Protein AF-A0A1Q6WDV3-F1 (afdb_monomer_lite)

Structure (mmCIF, N/CA/C/O backbone):
data_AF-A0A1Q6WDV3-F1
#
_entry.id   AF-A0A1Q6WDV3-F1
#
loop_
_atom_site.group_PDB
_atom_site.id
_atom_site.type_symbol
_atom_site.label_atom_id
_atom_site.label_alt_id
_atom_site.label_comp_id
_atom_site.label_asym_id
_atom_site.label_entity_id
_atom_site.label_seq_id
_atom_site.pdbx_PDB_ins_code
_atom_site.Cartn_x
_atom_site.Cartn_y
_atom_site.Cartn_z
_atom_site.occupancy
_atom_site.B_iso_or_equiv
_atom_site.auth_seq_id
_atom_site.auth_comp_id
_atom_site.auth_asym_id
_atom_site.auth_atom_id
_atom_site.pdbx_PDB_model_num
ATOM 1 N N . MET A 1 1 ? 3.757 7.905 7.501 1.00 74.06 1 MET A N 1
ATOM 2 C CA . MET A 1 1 ? 3.758 7.437 6.100 1.00 74.06 1 MET A CA 1
ATOM 3 C C . MET A 1 1 ? 5.150 6.927 5.781 1.00 74.06 1 MET A C 1
ATOM 5 O O . MET A 1 1 ? 6.096 7.514 6.292 1.00 74.06 1 MET A O 1
ATOM 9 N N . LEU A 1 2 ? 5.263 5.834 5.031 1.00 79.81 2 LEU A N 1
ATOM 10 C CA . LEU A 1 2 ? 6.527 5.320 4.501 1.00 79.81 2 LEU A CA 1
ATOM 11 C C . LEU A 1 2 ? 6.475 5.511 2.989 1.00 79.81 2 LEU A C 1
ATOM 13 O O . LEU A 1 2 ? 5.631 4.906 2.336 1.00 79.81 2 LEU A O 1
ATOM 17 N N . SER A 1 3 ? 7.337 6.351 2.438 1.00 76.12 3 SER A N 1
ATOM 18 C CA . SER A 1 3 ? 7.507 6.475 0.993 1.00 76.12 3 SER A CA 1
ATOM 19 C C . SER A 1 3 ? 8.889 5.955 0.630 1.00 76.12 3 SER A C 1
ATOM 21 O O . SER A 1 3 ? 9.882 6.320 1.262 1.00 76.12 3 SER A O 1
ATOM 23 N N . ARG A 1 4 ? 8.960 5.073 -0.371 1.00 74.06 4 ARG A N 1
ATOM 24 C CA . ARG A 1 4 ? 10.235 4.584 -0.899 1.00 74.06 4 ARG A CA 1
ATOM 25 C C . ARG A 1 4 ? 10.394 5.097 -2.332 1.00 74.06 4 ARG A C 1
ATOM 27 O O . ARG A 1 4 ? 9.942 4.431 -3.268 1.00 74.06 4 ARG A O 1
ATOM 34 N N . PRO A 1 5 ? 10.983 6.295 -2.519 1.00 64.56 5 PRO A N 1
ATOM 35 C CA . PRO A 1 5 ? 11.260 6.836 -3.842 1.00 64.56 5 PRO A CA 1
ATOM 36 C C . PRO A 1 5 ? 12.346 5.973 -4.497 1.00 64.56 5 PRO A C 1
ATOM 38 O O . PRO A 1 5 ? 13.525 6.124 -4.212 1.00 64.56 5 PRO A O 1
ATOM 41 N N . GLN A 1 6 ? 11.909 4.998 -5.296 1.00 60.97 6 GLN A N 1
ATOM 42 C CA . GLN A 1 6 ? 12.717 4.094 -6.117 1.00 60.97 6 GLN A CA 1
ATOM 43 C C . GLN A 1 6 ? 13.938 3.489 -5.391 1.00 60.97 6 GLN A C 1
ATOM 45 O O . GLN A 1 6 ? 15.081 3.900 -5.580 1.00 60.97 6 GLN A O 1
ATOM 50 N N . ALA A 1 7 ? 13.704 2.453 -4.582 1.00 53.88 7 ALA A N 1
ATOM 51 C CA . ALA A 1 7 ? 14.793 1.632 -4.055 1.00 53.88 7 ALA A CA 1
ATOM 52 C C . ALA A 1 7 ? 15.239 0.604 -5.110 1.00 53.88 7 ALA A C 1
ATOM 54 O O . ALA A 1 7 ? 14.707 -0.503 -5.186 1.00 53.88 7 ALA A O 1
ATOM 55 N N . GLY A 1 8 ? 16.214 0.980 -5.941 1.00 62.06 8 GLY A N 1
ATOM 56 C CA . GLY A 1 8 ? 16.896 0.058 -6.855 1.00 62.06 8 GLY A CA 1
ATOM 57 C C . GLY A 1 8 ? 16.035 -0.432 -8.029 1.00 62.06 8 GLY A C 1
ATOM 58 O O . GLY A 1 8 ? 15.454 0.371 -8.758 1.00 62.06 8 GLY A O 1
ATOM 59 N N . SER A 1 9 ? 15.989 -1.755 -8.243 1.00 59.44 9 SER A N 1
ATOM 60 C CA . SER A 1 9 ? 15.274 -2.405 -9.363 1.00 59.44 9 SER A CA 1
ATOM 61 C C . SER A 1 9 ? 13.750 -2.451 -9.207 1.00 59.44 9 SER A C 1
ATOM 63 O O . SER A 1 9 ? 13.055 -2.787 -10.171 1.00 59.44 9 SER A O 1
ATOM 65 N N . THR A 1 10 ? 13.220 -2.108 -8.034 1.00 64.94 10 THR A N 1
ATOM 66 C CA . THR A 1 10 ? 11.789 -2.186 -7.710 1.00 64.94 10 THR A CA 1
ATOM 67 C C . THR A 1 10 ? 11.110 -0.836 -7.936 1.00 64.94 10 THR A C 1
ATOM 69 O O . THR A 1 10 ? 11.684 0.217 -7.653 1.00 64.94 10 THR A O 1
ATOM 72 N N . ALA A 1 11 ? 9.890 -0.852 -8.480 1.00 73.12 11 ALA A N 1
ATOM 73 C CA . ALA A 1 11 ? 9.139 0.376 -8.731 1.00 73.12 11 ALA A CA 1
ATOM 74 C C . ALA A 1 11 ? 8.810 1.111 -7.411 1.00 73.12 11 ALA A C 1
ATOM 76 O O . ALA A 1 11 ? 8.730 0.473 -6.354 1.00 73.12 11 ALA A O 1
ATOM 77 N N . PRO A 1 12 ? 8.642 2.444 -7.443 1.00 84.81 12 PRO A N 1
ATOM 78 C CA . PRO A 1 12 ? 8.348 3.208 -6.240 1.00 84.81 12 PRO A CA 1
ATOM 79 C C . PRO A 1 12 ? 6.992 2.817 -5.641 1.00 84.81 12 PRO A C 1
ATOM 81 O O . PRO A 1 12 ? 6.041 2.477 -6.349 1.00 84.81 12 PRO A O 1
ATOM 84 N N . TYR A 1 13 ? 6.907 2.870 -4.313 1.00 86.81 13 TYR A N 1
ATOM 85 C CA . TYR A 1 13 ? 5.688 2.559 -3.573 1.00 86.81 13 TYR A CA 1
ATOM 86 C C . TYR A 1 13 ? 5.551 3.429 -2.324 1.00 86.81 13 TYR A C 1
ATOM 88 O O . TYR A 1 13 ? 6.531 3.942 -1.771 1.00 86.81 13 TYR A O 1
ATOM 96 N N . GLU A 1 14 ? 4.313 3.562 -1.863 1.00 88.94 14 GLU A N 1
ATOM 97 C CA . GLU A 1 14 ? 3.950 4.347 -0.693 1.00 88.94 14 GLU A CA 1
ATOM 98 C C . GLU A 1 14 ? 3.031 3.556 0.233 1.00 88.94 14 GLU A C 1
ATOM 100 O O . GLU A 1 14 ? 1.996 3.029 -0.173 1.00 88.94 14 GLU A O 1
ATOM 105 N N . VAL A 1 15 ? 3.388 3.516 1.513 1.00 88.94 15 VAL A N 1
ATOM 106 C CA . VAL A 1 15 ? 2.585 2.921 2.576 1.00 88.94 15 VAL A CA 1
ATOM 107 C C . VAL A 1 15 ? 2.022 4.019 3.460 1.00 88.94 15 VAL A C 1
ATOM 109 O O . VAL A 1 15 ? 2.723 4.771 4.149 1.00 88.94 15 VAL A O 1
ATOM 112 N N . TRP A 1 16 ? 0.705 4.072 3.474 1.00 88.19 16 TRP A N 1
ATOM 113 C CA . TRP A 1 16 ? -0.074 5.010 4.248 1.00 88.19 16 TRP A CA 1
ATOM 114 C C .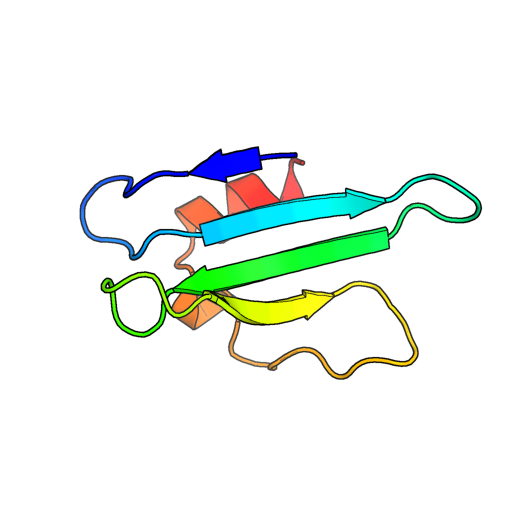 TRP A 1 16 ? -0.708 4.275 5.418 1.00 88.19 16 TRP A C 1
ATOM 116 O O . TRP A 1 16 ? -1.302 3.210 5.267 1.00 88.19 16 TRP A O 1
ATOM 126 N N . LYS A 1 17 ? -0.574 4.851 6.612 1.00 86.50 17 LYS A N 1
ATOM 127 C CA . LYS A 1 17 ? -1.158 4.325 7.844 1.00 86.50 17 LYS A CA 1
ATOM 128 C C . LYS A 1 17 ? -2.092 5.381 8.405 1.00 86.50 17 LYS A C 1
ATOM 130 O O . LYS A 1 17 ? -1.657 6.492 8.697 1.00 86.50 17 LYS A O 1
ATOM 135 N N . TYR A 1 18 ? -3.364 5.039 8.533 1.00 82.31 18 TYR A N 1
ATOM 136 C CA . TYR A 1 18 ? -4.401 5.927 9.038 1.00 82.31 18 TYR A CA 1
ATOM 137 C C . TYR A 1 18 ? -4.919 5.388 10.368 1.00 82.31 18 TYR A C 1
ATOM 139 O O . TYR A 1 18 ? -5.473 4.296 10.409 1.00 82.31 18 TYR A O 1
ATOM 147 N N . THR A 1 19 ? -4.731 6.122 11.465 1.00 80.31 19 THR A N 1
ATOM 148 C CA . THR A 1 19 ? -4.989 5.624 12.833 1.00 80.31 19 THR A CA 1
ATOM 149 C C . THR A 1 19 ? -6.084 6.391 13.575 1.00 80.31 19 THR A C 1
ATOM 151 O O . THR A 1 19 ? -6.090 6.414 14.799 1.00 80.31 19 THR A O 1
ATOM 154 N N . ARG A 1 20 ? -7.023 7.033 12.867 1.00 73.12 20 ARG A N 1
ATOM 155 C CA . ARG A 1 20 ? -8.010 7.927 13.504 1.00 73.12 20 ARG A CA 1
ATOM 156 C C . ARG A 1 20 ? -9.066 7.213 14.359 1.00 73.12 20 ARG A C 1
ATOM 158 O O . ARG A 1 20 ? -9.465 7.743 15.384 1.00 73.12 20 ARG A O 1
ATOM 165 N N . VAL A 1 21 ? -9.541 6.045 13.924 1.00 75.12 21 VAL A N 1
ATOM 166 C CA . VAL A 1 21 ? -10.556 5.242 14.649 1.00 75.12 21 VAL A CA 1
ATOM 167 C C . VAL A 1 21 ? -10.109 3.786 14.748 1.00 75.12 21 VAL A C 1
ATOM 169 O O . VAL A 1 21 ? -10.193 3.163 15.799 1.00 75.12 21 VAL A O 1
ATOM 172 N N . ARG A 1 22 ? -9.572 3.254 13.649 1.00 77.94 22 ARG A N 1
ATOM 173 C CA . ARG A 1 22 ? -8.909 1.954 13.571 1.00 77.94 22 ARG A CA 1
ATOM 174 C C . ARG A 1 22 ? -7.648 2.126 12.739 1.00 77.94 22 ARG A C 1
ATOM 176 O O . ARG A 1 22 ? -7.682 2.879 11.767 1.00 77.94 22 ARG A O 1
ATOM 183 N N . ALA A 1 23 ? -6.558 1.465 13.123 1.00 80.19 23 ALA A N 1
ATOM 184 C CA . ALA A 1 23 ? -5.336 1.462 12.331 1.00 80.19 23 ALA A CA 1
ATOM 185 C C . ALA A 1 23 ? -5.606 0.755 10.998 1.00 80.19 23 ALA A C 1
ATOM 187 O O . ALA A 1 23 ? -5.814 -0.452 10.967 1.00 80.19 23 ALA A O 1
ATOM 188 N N . ARG A 1 24 ? -5.637 1.527 9.916 1.00 86.38 24 ARG A N 1
ATOM 189 C CA . ARG A 1 24 ? -5.770 1.049 8.542 1.00 86.38 24 ARG A CA 1
ATOM 190 C C . ARG A 1 24 ? -4.457 1.273 7.832 1.00 86.38 24 ARG A C 1
ATOM 192 O O . ARG A 1 24 ? -3.811 2.302 8.039 1.00 86.38 24 ARG A O 1
ATOM 199 N N . LYS A 1 25 ? -4.081 0.325 6.989 1.00 88.38 25 LYS A N 1
ATOM 200 C CA . LYS A 1 25 ? -2.912 0.444 6.130 1.00 88.38 25 LYS A CA 1
ATOM 201 C C . LYS A 1 25 ? -3.361 0.418 4.676 1.00 88.38 25 LYS A C 1
ATOM 203 O O . LYS A 1 25 ? -4.274 -0.329 4.337 1.00 88.38 25 LYS A O 1
ATOM 208 N N . PHE A 1 26 ? -2.723 1.232 3.853 1.00 89.50 26 PHE A N 1
ATOM 209 C CA . PHE A 1 26 ? -2.944 1.327 2.416 1.00 89.50 26 PHE A CA 1
ATOM 210 C C . PHE A 1 26 ? -1.586 1.328 1.736 1.00 89.50 26 PHE A C 1
ATOM 212 O O . PHE A 1 26 ? -0.685 2.044 2.168 1.00 89.50 26 PHE A O 1
ATOM 219 N N . VAL A 1 27 ? -1.433 0.512 0.705 1.00 89.12 27 VAL A N 1
ATOM 220 C CA . VAL A 1 27 ? -0.182 0.363 -0.028 1.00 89.12 27 VAL A CA 1
ATOM 221 C C . VAL A 1 27 ? -0.440 0.687 -1.483 1.00 89.12 27 VAL A C 1
ATOM 223 O O . VAL A 1 27 ? -1.189 -0.009 -2.176 1.00 89.12 27 VAL A O 1
ATOM 226 N N . PHE A 1 28 ? 0.198 1.759 -1.919 1.00 89.69 28 PHE A N 1
ATOM 227 C CA . PHE A 1 28 ? 0.159 2.260 -3.273 1.00 89.69 28 PHE A CA 1
ATOM 228 C C . PHE A 1 28 ? 1.453 1.896 -3.979 1.00 89.69 28 PHE A C 1
ATOM 230 O O . PHE A 1 28 ? 2.531 2.023 -3.406 1.00 89.69 28 PHE A O 1
ATOM 237 N N . TYR A 1 29 ? 1.347 1.445 -5.218 1.00 87.69 29 TYR A N 1
ATOM 238 C CA . TYR A 1 29 ? 2.488 1.030 -6.021 1.00 87.69 29 TYR A CA 1
ATOM 239 C C . TYR A 1 29 ? 2.413 1.683 -7.388 1.00 87.69 29 TYR A C 1
ATOM 241 O O . TYR A 1 29 ? 1.354 1.671 -8.019 1.00 87.69 29 TYR A O 1
ATOM 249 N N . ASP A 1 30 ? 3.528 2.240 -7.847 1.00 85.75 30 ASP A N 1
ATOM 250 C CA . ASP A 1 30 ? 3.606 2.822 -9.177 1.00 85.75 30 ASP A CA 1
ATOM 251 C C . ASP A 1 30 ? 3.894 1.745 -10.221 1.00 85.75 30 ASP A C 1
ATOM 253 O O . ASP A 1 30 ? 5.036 1.352 -10.458 1.00 85.75 30 ASP A O 1
ATOM 257 N N . VAL A 1 31 ? 2.837 1.277 -10.880 1.00 78.75 31 VAL A N 1
ATOM 258 C CA . VAL A 1 31 ? 2.945 0.233 -11.912 1.00 78.75 31 VAL A CA 1
ATOM 259 C C . VAL A 1 31 ? 3.692 0.745 -13.144 1.00 78.75 31 VAL A C 1
ATOM 261 O O . VAL A 1 31 ? 4.305 -0.036 -13.867 1.00 78.75 31 VAL A O 1
ATOM 264 N N . THR A 1 32 ? 3.650 2.054 -13.392 1.00 77.69 32 THR A N 1
ATOM 265 C CA . THR A 1 32 ? 4.183 2.651 -14.623 1.00 77.69 32 THR A CA 1
ATOM 266 C C . THR A 1 32 ? 5.599 3.194 -14.481 1.00 77.69 32 THR A C 1
ATOM 268 O O . THR A 1 32 ? 6.229 3.452 -15.499 1.00 77.69 32 THR A O 1
ATOM 271 N N . ARG A 1 33 ? 6.108 3.377 -13.254 1.00 73.62 33 ARG A N 1
ATOM 272 C CA . ARG A 1 33 ? 7.338 4.148 -12.955 1.00 73.62 33 ARG A CA 1
ATOM 273 C C . ARG A 1 33 ? 7.289 5.616 -13.411 1.00 73.62 33 ARG A C 1
ATOM 275 O O . ARG A 1 33 ? 8.318 6.284 -13.448 1.00 73.62 33 ARG A O 1
ATOM 282 N N . PHE A 1 34 ? 6.101 6.108 -13.757 1.00 78.25 34 PHE A N 1
ATOM 283 C CA . PHE A 1 34 ? 5.824 7.476 -14.199 1.00 78.25 34 PHE A CA 1
ATOM 284 C C . PHE A 1 34 ? 4.918 8.231 -13.209 1.00 78.25 34 PHE A C 1
ATOM 286 O O . PHE A 1 34 ? 4.378 9.283 -13.543 1.00 78.25 34 PHE A O 1
ATOM 293 N N . GLY A 1 35 ? 4.748 7.714 -11.987 1.00 77.56 35 GLY A N 1
ATOM 294 C CA . GLY A 1 35 ? 3.916 8.319 -10.945 1.00 77.56 35 GLY A CA 1
ATOM 295 C C . GLY A 1 35 ? 2.450 7.875 -10.958 1.00 77.56 35 GLY A C 1
ATOM 296 O O . GLY A 1 35 ? 1.605 8.557 -10.380 1.00 77.56 35 GLY A O 1
ATOM 297 N N . ASN A 1 36 ? 2.123 6.743 -11.589 1.00 84.56 36 ASN A N 1
ATOM 298 C CA . ASN A 1 36 ? 0.784 6.150 -11.545 1.00 84.56 36 ASN A CA 1
ATOM 299 C C . ASN A 1 36 ? 0.656 5.180 -10.367 1.00 84.56 36 ASN A C 1
ATOM 301 O O . ASN A 1 36 ? 0.744 3.956 -10.510 1.00 84.56 36 ASN A O 1
ATOM 305 N N . TYR A 1 37 ? 0.437 5.758 -9.193 1.00 85.69 37 TYR A N 1
ATOM 306 C CA . TYR A 1 37 ? 0.231 5.018 -7.962 1.00 85.69 37 TYR A CA 1
ATOM 307 C C . TYR A 1 37 ? -1.163 4.397 -7.920 1.00 85.69 37 TYR A C 1
ATOM 309 O O . TYR A 1 37 ? -2.175 5.093 -7.851 1.00 85.69 37 TYR A O 1
ATOM 317 N N . VAL A 1 38 ? -1.214 3.067 -7.900 1.00 87.56 38 VAL A N 1
ATOM 318 C CA . VAL A 1 38 ? -2.463 2.319 -7.735 1.00 87.56 38 VAL A CA 1
ATOM 319 C C . VAL A 1 38 ? -2.482 1.623 -6.384 1.00 87.56 38 VAL A C 1
ATOM 321 O O . VAL A 1 38 ? -1.463 1.103 -5.926 1.00 87.56 38 VAL A O 1
ATOM 324 N N . LEU A 1 39 ? -3.651 1.586 -5.744 1.00 88.69 39 LEU A N 1
ATOM 325 C CA . LEU A 1 39 ? -3.841 0.810 -4.524 1.00 88.69 39 LEU A CA 1
ATOM 326 C C . LEU A 1 39 ? -3.742 -0.680 -4.864 1.00 88.69 39 LEU A C 1
ATOM 328 O O . LEU A 1 39 ? -4.537 -1.208 -5.645 1.00 88.69 39 LEU A O 1
ATOM 332 N N . ILE A 1 40 ? -2.758 -1.358 -4.280 1.00 88.62 40 ILE A N 1
ATOM 333 C CA . ILE A 1 40 ? -2.567 -2.800 -4.471 1.00 88.62 40 ILE A CA 1
ATOM 334 C C . ILE A 1 40 ? -2.927 -3.603 -3.226 1.00 88.62 40 ILE A C 1
ATOM 336 O O . ILE A 1 40 ? -3.308 -4.767 -3.351 1.00 88.62 40 ILE A O 1
ATOM 340 N N . TRP A 1 41 ? -2.858 -2.996 -2.039 1.00 89.25 41 TRP A N 1
ATOM 341 C CA . TRP A 1 41 ? -3.205 -3.667 -0.791 1.00 89.25 41 TRP A CA 1
ATOM 342 C C . TRP A 1 41 ? -3.753 -2.704 0.263 1.00 89.25 41 TRP A C 1
ATOM 344 O O . TRP A 1 41 ? -3.297 -1.568 0.394 1.00 89.25 41 TRP A O 1
ATOM 354 N N . THR A 1 42 ? -4.718 -3.184 1.043 1.00 88.38 42 THR A N 1
ATOM 355 C CA . THR A 1 42 ? -5.269 -2.491 2.204 1.00 88.38 42 THR A CA 1
ATOM 356 C C . THR A 1 42 ? -5.818 -3.472 3.240 1.00 88.38 42 THR A C 1
ATOM 358 O O . THR A 1 42 ? -6.291 -4.557 2.906 1.00 88.38 42 THR A O 1
ATOM 361 N N . ASP A 1 43 ? -5.776 -3.069 4.509 1.00 84.44 43 ASP A N 1
ATOM 362 C CA . ASP A 1 43 ? -6.425 -3.778 5.625 1.00 84.44 43 ASP A CA 1
ATOM 363 C C . ASP A 1 43 ? -7.919 -3.399 5.773 1.00 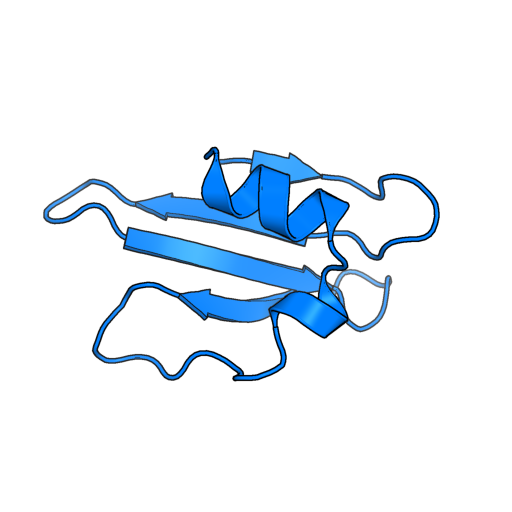84.44 43 ASP A C 1
ATOM 365 O O . ASP A 1 43 ? -8.646 -3.913 6.625 1.00 84.44 43 ASP A O 1
ATOM 369 N N . GLU A 1 44 ? -8.411 -2.470 4.947 1.00 82.12 44 GLU A N 1
ATOM 370 C CA . GLU A 1 44 ? -9.810 -2.059 4.959 1.00 82.12 44 GLU A CA 1
ATOM 371 C C . GLU A 1 44 ? -10.711 -3.193 4.450 1.00 82.12 44 GLU A C 1
ATOM 373 O O . GLU A 1 44 ? -10.740 -3.518 3.270 1.00 82.12 44 GLU A O 1
ATOM 378 N N . ARG A 1 45 ? -11.545 -3.744 5.337 1.00 75.50 45 ARG A N 1
ATOM 379 C CA . ARG A 1 45 ? -12.444 -4.877 5.042 1.00 75.50 45 ARG A CA 1
ATOM 380 C C . ARG A 1 45 ? -13.471 -4.616 3.925 1.00 75.50 45 ARG A C 1
ATOM 382 O O . ARG A 1 45 ? -14.132 -5.548 3.482 1.00 75.50 45 ARG A O 1
ATOM 389 N N . ARG A 1 46 ? -13.662 -3.350 3.543 1.00 78.44 46 ARG A N 1
ATOM 390 C CA . ARG A 1 46 ? -14.574 -2.917 2.473 1.00 78.44 46 ARG A CA 1
ATOM 391 C C . ARG A 1 46 ? -13.900 -2.841 1.104 1.00 78.44 46 ARG A C 1
ATOM 393 O O . ARG A 1 46 ? -14.607 -2.817 0.105 1.00 78.44 46 ARG A O 1
ATOM 400 N N . GLU A 1 47 ? -12.574 -2.793 1.059 1.00 77.50 47 GLU A N 1
ATOM 401 C CA . GLU A 1 47 ? -11.804 -2.634 -0.170 1.00 77.50 47 GLU A CA 1
ATOM 402 C C . GLU A 1 47 ? -11.103 -3.947 -0.523 1.00 77.50 47 GLU A C 1
ATOM 404 O O . GLU A 1 47 ? -10.612 -4.675 0.341 1.00 77.50 47 GLU A O 1
ATOM 409 N N . SER A 1 48 ? -11.069 -4.275 -1.814 1.00 75.88 48 SER A N 1
ATOM 410 C CA . SER A 1 48 ? -10.425 -5.502 -2.282 1.00 75.88 48 SER A CA 1
ATOM 411 C C . SER A 1 48 ? -8.936 -5.267 -2.502 1.00 75.88 48 SER A C 1
ATOM 413 O O . SER A 1 48 ? -8.538 -4.457 -3.336 1.00 75.88 48 SER A O 1
ATOM 415 N N . SER A 1 49 ? -8.107 -6.017 -1.781 1.00 84.69 49 SER A N 1
ATOM 416 C CA . SER A 1 49 ? -6.672 -6.090 -2.056 1.00 84.69 49 SER A CA 1
ATOM 417 C C . SER A 1 49 ? -6.399 -6.988 -3.258 1.00 84.69 49 SER A C 1
ATOM 419 O O . SER A 1 49 ? -7.068 -8.006 -3.446 1.00 84.69 49 SER A O 1
ATOM 421 N N . ARG A 1 50 ? -5.372 -6.665 -4.049 1.00 84.62 50 ARG A N 1
ATOM 422 C CA . ARG A 1 50 ? -4.923 -7.551 -5.126 1.00 84.62 50 ARG A CA 1
ATOM 423 C C . ARG A 1 50 ? -4.244 -8.776 -4.518 1.00 84.62 50 ARG A C 1
ATOM 425 O O . ARG A 1 50 ? -3.320 -8.592 -3.738 1.00 84.62 50 ARG A O 1
ATOM 432 N N . PRO A 1 51 ? -4.611 -10.016 -4.871 1.00 81.81 51 PRO A N 1
ATOM 433 C CA . PRO A 1 51 ? -4.006 -11.208 -4.270 1.00 81.81 51 PRO A CA 1
ATOM 434 C C . PRO A 1 51 ? -2.502 -11.340 -4.574 1.00 81.81 51 PRO A C 1
ATOM 436 O O . PRO A 1 51 ? -1.751 -11.855 -3.751 1.00 81.81 51 PRO A O 1
ATOM 439 N N . ASN A 1 52 ? -2.044 -10.808 -5.710 1.00 85.44 52 ASN A N 1
ATOM 440 C CA . ASN A 1 52 ? -0.650 -10.826 -6.162 1.00 85.44 52 ASN A CA 1
ATOM 441 C C . ASN A 1 52 ? 0.166 -9.582 -5.754 1.00 85.44 52 ASN A C 1
ATOM 443 O O . ASN A 1 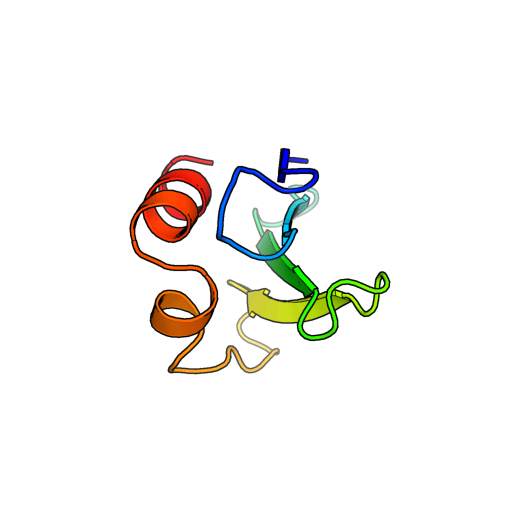52 ? 1.237 -9.343 -6.304 1.00 85.44 52 ASN A O 1
ATOM 447 N N . TRP A 1 53 ? -0.302 -8.779 -4.792 1.00 85.31 53 TRP A N 1
ATOM 448 C CA . TRP A 1 53 ? 0.391 -7.552 -4.369 1.00 85.31 53 TRP A CA 1
ATOM 449 C C . TRP A 1 53 ? 1.826 -7.794 -3.874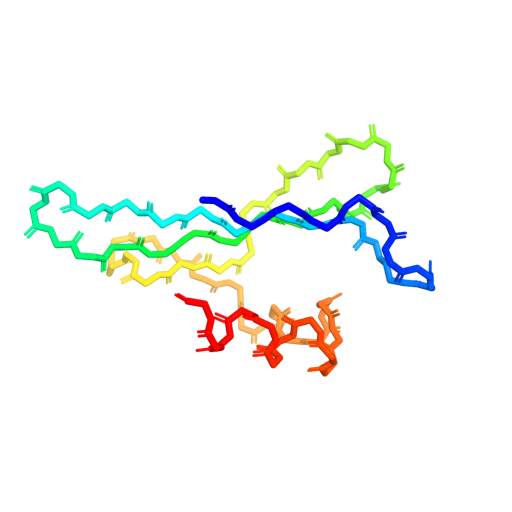 1.00 85.31 53 TRP A C 1
ATOM 451 O O . TRP A 1 53 ? 2.703 -6.964 -4.100 1.00 85.31 53 TRP A O 1
ATOM 461 N N . ARG A 1 54 ? 2.071 -8.942 -3.228 1.00 86.75 54 ARG A N 1
ATOM 462 C CA . ARG A 1 54 ? 3.394 -9.325 -2.710 1.00 86.75 54 ARG A CA 1
ATOM 463 C C . ARG A 1 54 ? 4.412 -9.556 -3.818 1.00 86.75 54 ARG A C 1
ATOM 465 O O . ARG A 1 54 ? 5.568 -9.186 -3.671 1.00 86.75 54 ARG A O 1
ATOM 472 N N . ASP A 1 55 ? 3.955 -10.158 -4.909 1.00 86.12 55 ASP A N 1
ATOM 473 C CA . ASP A 1 55 ? 4.773 -10.431 -6.087 1.00 86.12 55 ASP A CA 1
ATOM 474 C C . ASP A 1 55 ? 5.134 -9.121 -6.804 1.00 86.12 55 ASP A C 1
ATOM 476 O O . ASP A 1 55 ? 6.292 -8.887 -7.131 1.00 86.12 55 ASP A O 1
ATOM 480 N N . LEU A 1 56 ? 4.165 -8.200 -6.909 1.00 83.12 56 LEU A N 1
ATOM 481 C CA . LEU A 1 56 ? 4.359 -6.872 -7.508 1.00 83.12 56 LEU A CA 1
ATOM 482 C C . LEU A 1 56 ? 5.369 -5.999 -6.743 1.00 83.12 56 LEU A C 1
ATOM 484 O O . LEU A 1 56 ? 6.178 -5.301 -7.355 1.00 83.12 56 LEU A O 1
ATOM 488 N N . LEU A 1 57 ? 5.312 -6.015 -5.409 1.00 81.56 57 LEU A N 1
ATOM 489 C CA . LEU A 1 57 ? 6.246 -5.275 -4.552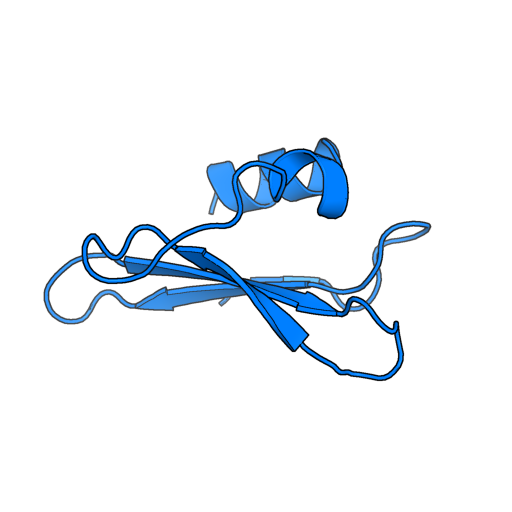 1.00 81.56 57 LEU A CA 1
ATOM 490 C C . LEU A 1 57 ? 7.619 -5.940 -4.457 1.00 81.56 57 LEU A C 1
ATOM 492 O O . LEU A 1 57 ? 8.621 -5.253 -4.275 1.00 81.56 57 LEU A O 1
ATOM 496 N N . GLY A 1 58 ? 7.664 -7.263 -4.565 1.00 84.94 58 GLY A N 1
ATOM 497 C CA . GLY A 1 58 ? 8.852 -8.041 -4.268 1.00 84.94 58 GLY A CA 1
ATOM 498 C C . GLY A 1 58 ? 9.078 -8.233 -2.759 1.00 84.94 58 GLY A C 1
ATOM 499 O O . GLY A 1 58 ? 8.530 -7.507 -1.922 1.00 84.94 58 GLY A O 1
ATOM 500 N N . PRO A 1 59 ? 9.897 -9.229 -2.388 1.00 82.69 59 PRO A N 1
ATOM 501 C CA . PRO A 1 59 ? 10.022 -9.702 -1.009 1.00 82.69 59 PRO A CA 1
ATOM 502 C C . PRO A 1 59 ? 10.539 -8.633 -0.035 1.00 82.69 59 PRO A C 1
ATOM 504 O O . PRO A 1 59 ? 10.023 -8.525 1.074 1.00 82.69 59 PRO A O 1
ATOM 507 N N . GLU A 1 60 ? 11.500 -7.804 -0.451 1.00 81.25 60 GLU A N 1
ATOM 508 C CA . GLU A 1 60 ? 12.073 -6.748 0.398 1.00 81.25 60 GLU A CA 1
ATOM 509 C C . GLU A 1 60 ? 11.031 -5.693 0.782 1.00 81.25 60 GLU A C 1
ATOM 511 O O . GLU A 1 60 ? 10.897 -5.317 1.943 1.00 81.25 60 GLU A O 1
ATOM 516 N N . ALA A 1 61 ? 10.243 -5.243 -0.193 1.00 81.38 61 ALA A N 1
ATOM 517 C CA . ALA A 1 61 ? 9.238 -4.221 0.039 1.00 81.38 61 ALA A CA 1
ATOM 518 C C . ALA A 1 61 ? 8.039 -4.763 0.833 1.00 81.38 61 ALA A C 1
AT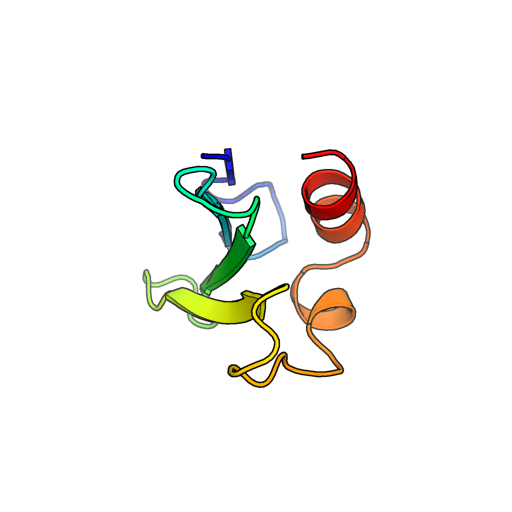OM 520 O O . ALA A 1 61 ? 7.439 -4.038 1.627 1.00 81.38 61 ALA A O 1
ATOM 521 N N . VAL A 1 62 ? 7.710 -6.049 0.667 1.00 85.00 62 VAL A N 1
ATOM 522 C CA . VAL A 1 62 ? 6.725 -6.736 1.513 1.00 85.00 62 VAL A CA 1
ATOM 523 C C . VAL A 1 62 ? 7.187 -6.767 2.968 1.00 85.00 62 VAL A C 1
ATOM 525 O O . VAL A 1 62 ? 6.371 -6.504 3.851 1.00 85.00 62 VAL A O 1
ATOM 528 N N . GLU A 1 63 ? 8.467 -7.043 3.231 1.00 86.38 63 GLU A N 1
ATOM 529 C CA . GLU A 1 63 ? 9.015 -7.007 4.591 1.00 86.38 63 GLU A CA 1
ATOM 530 C C . GLU A 1 63 ? 8.888 -5.605 5.208 1.00 86.38 63 GLU A C 1
ATOM 532 O O . GLU A 1 63 ? 8.387 -5.475 6.327 1.00 86.38 63 GLU A O 1
ATOM 537 N N . ASP A 1 64 ? 9.243 -4.557 4.460 1.00 83.75 64 ASP A N 1
ATOM 538 C CA . ASP A 1 64 ? 9.054 -3.158 4.870 1.00 83.75 64 ASP A CA 1
ATOM 539 C C . ASP A 1 64 ? 7.582 -2.859 5.220 1.00 83.75 64 ASP A C 1
ATOM 541 O O . ASP A 1 64 ? 7.280 -2.339 6.295 1.00 83.75 64 ASP A O 1
ATOM 545 N N . VAL A 1 65 ? 6.640 -3.244 4.350 1.00 82.00 65 VAL A N 1
ATOM 546 C CA . VAL A 1 65 ? 5.191 -3.044 4.554 1.00 82.00 65 VAL A CA 1
ATOM 547 C C . VAL A 1 65 ? 4.679 -3.797 5.785 1.00 82.00 65 VAL A C 1
ATOM 549 O O . VAL A 1 65 ? 3.800 -3.303 6.498 1.00 82.00 65 VAL A O 1
ATOM 552 N N . GLN A 1 66 ? 5.192 -5.003 6.042 1.00 82.81 66 GLN A N 1
ATOM 553 C CA . GLN A 1 66 ? 4.792 -5.792 7.205 1.00 82.81 66 GLN A CA 1
ATOM 554 C C . GLN A 1 66 ? 5.349 -5.228 8.513 1.00 82.81 66 GLN A C 1
ATOM 556 O O . GLN A 1 66 ? 4.650 -5.274 9.528 1.00 82.81 66 GLN A O 1
ATOM 561 N N . ARG A 1 67 ? 6.567 -4.674 8.491 1.00 81.69 67 ARG A N 1
ATOM 562 C CA . ARG A 1 67 ? 7.210 -4.065 9.664 1.00 81.69 67 ARG A CA 1
ATOM 563 C C . ARG A 1 67 ? 6.647 -2.689 10.037 1.00 81.69 67 ARG A C 1
ATOM 565 O O . ARG A 1 67 ? 6.748 -2.307 11.201 1.00 81.69 67 ARG A O 1
ATOM 572 N N . PHE A 1 68 ? 6.057 -1.965 9.088 1.00 75.06 68 PHE A N 1
ATOM 573 C CA . PHE A 1 68 ? 5.505 -0.611 9.269 1.00 75.06 68 PHE A CA 1
ATOM 574 C C . PHE A 1 68 ? 4.091 -0.588 9.889 1.00 75.06 68 PHE A C 1
ATOM 576 O O . PHE A 1 68 ? 3.746 0.229 10.788 1.00 75.06 68 PHE A O 1
#

pLDDT: mean 80.76, std 7.8, range [53.88, 89.69]

Sequence (68 aa):
MLSRPQAGSTAPYEVWKYTRVRARKFVFYDVTRFGNYVLIWTDERRESSRPNWRDLLGPEAVEDVQRF

Secondary structure (DSSP, 8-state):
-EEES--TTSPPEEEEEE-SSS-EEEEEEESSSSS-EEEEEE--TTSPPPTTHHHHH-HHHHHHHHH-

Foldseek 3Di:
DDWDPDDDPAFTKDWDWDPPPHTKIWIWTDPPSPPPTDTQDMPPPVDDHPPCSCVNRDVVVVVVNVVD

Radius of gyration: 11.51 Å; chains: 1; bounding box: 32×20×29 Å